Protein AF-A0A958AHQ0-F1 (afdb_monomer_lite)

Structure (mmCIF, N/CA/C/O backbone):
data_AF-A0A958AHQ0-F1
#
_entry.id   AF-A0A958AHQ0-F1
#
loop_
_atom_site.group_PDB
_atom_site.id
_atom_site.type_symbol
_atom_site.label_atom_id
_atom_site.label_alt_id
_atom_site.label_comp_id
_atom_site.label_asym_id
_atom_site.label_entity_id
_atom_site.label_seq_id
_atom_site.pdbx_PDB_ins_code
_atom_site.Cartn_x
_atom_site.Cartn_y
_atom_site.Cartn_z
_atom_site.occupancy
_atom_site.B_iso_or_equiv
_atom_site.auth_seq_id
_atom_site.auth_comp_id
_atom_site.auth_asym_id
_atom_site.auth_atom_id
_atom_site.pdbx_PDB_model_num
ATOM 1 N N . LEU A 1 1 ? 9.170 -16.136 3.370 1.00 52.72 1 LEU A N 1
ATOM 2 C CA . LEU A 1 1 ? 7.722 -16.103 3.084 1.00 52.72 1 LEU A CA 1
ATOM 3 C C . LEU A 1 1 ? 7.178 -14.724 2.701 1.00 52.72 1 LEU A C 1
ATOM 5 O O . LEU A 1 1 ? 6.140 -14.684 2.062 1.00 52.72 1 LEU A O 1
ATOM 9 N N . ALA A 1 2 ? 7.835 -13.601 3.033 1.00 56.78 2 ALA A N 1
ATOM 10 C CA . ALA A 1 2 ? 7.337 -12.269 2.644 1.00 56.78 2 ALA A CA 1
ATOM 11 C C . ALA A 1 2 ? 7.796 -11.792 1.247 1.00 56.78 2 ALA A C 1
ATOM 13 O O . ALA A 1 2 ? 7.222 -10.851 0.705 1.00 56.78 2 ALA A O 1
ATOM 14 N N . GLU A 1 3 ? 8.810 -12.433 0.659 1.00 63.00 3 GLU A N 1
ATOM 15 C CA . GLU A 1 3 ? 9.293 -12.130 -0.692 1.00 63.00 3 GLU A CA 1
ATOM 16 C C . GLU A 1 3 ? 8.832 -13.218 -1.670 1.00 63.00 3 GLU A C 1
ATOM 18 O O . GLU A 1 3 ? 8.861 -14.393 -1.293 1.00 63.00 3 GLU A O 1
ATOM 23 N N . PRO A 1 4 ? 8.448 -12.880 -2.918 1.00 62.91 4 PRO A N 1
ATOM 24 C CA . PRO A 1 4 ? 7.845 -13.842 -3.848 1.00 62.91 4 PRO A CA 1
ATOM 25 C C . PRO A 1 4 ? 8.731 -15.052 -4.168 1.00 62.91 4 PRO A C 1
ATOM 27 O O . PRO A 1 4 ? 8.226 -16.097 -4.561 1.00 62.91 4 PRO A O 1
ATOM 30 N N . HIS A 1 5 ? 10.049 -14.904 -4.024 1.00 70.00 5 HIS A N 1
ATOM 31 C CA . HIS A 1 5 ? 11.030 -15.956 -4.289 1.00 70.00 5 HIS A CA 1
ATOM 32 C C . HIS A 1 5 ? 11.395 -16.779 -3.041 1.00 70.00 5 HIS A C 1
ATOM 34 O O . HIS A 1 5 ? 12.167 -17.729 -3.136 1.00 70.00 5 HIS A O 1
ATOM 40 N N . MET A 1 6 ? 10.862 -16.418 -1.870 1.00 72.19 6 MET A N 1
ATOM 41 C CA . MET A 1 6 ? 11.117 -17.086 -0.595 1.00 72.19 6 MET A CA 1
ATOM 42 C C . MET A 1 6 ? 9.903 -17.931 -0.204 1.00 72.19 6 MET A C 1
ATOM 44 O O . MET A 1 6 ? 9.048 -17.460 0.552 1.00 72.19 6 MET A O 1
ATOM 48 N N . GLY A 1 7 ? 9.866 -19.173 -0.687 1.00 79.25 7 GLY A N 1
ATOM 49 C CA . GLY A 1 7 ? 8.789 -20.142 -0.462 1.00 79.25 7 GLY A CA 1
ATOM 50 C C . GLY A 1 7 ? 8.118 -20.577 -1.764 1.00 79.25 7 GLY A C 1
ATOM 51 O O . GLY A 1 7 ? 8.678 -20.407 -2.848 1.00 79.25 7 GLY A O 1
ATOM 52 N N . ASN A 1 8 ? 6.916 -21.138 -1.668 1.00 84.75 8 ASN A N 1
ATOM 53 C CA . ASN A 1 8 ? 6.092 -21.513 -2.819 1.00 84.75 8 ASN A CA 1
ATOM 54 C C . ASN A 1 8 ? 4.704 -20.841 -2.794 1.00 84.75 8 ASN A C 1
ATOM 56 O O . ASN A 1 8 ? 4.326 -20.166 -1.838 1.00 84.75 8 ASN A O 1
ATOM 60 N N . ALA A 1 9 ? 3.928 -21.022 -3.868 1.00 83.81 9 ALA A N 1
ATOM 61 C CA . ALA A 1 9 ? 2.617 -20.389 -4.015 1.00 83.81 9 ALA A CA 1
ATOM 62 C C . ALA A 1 9 ? 1.602 -20.793 -2.926 1.00 83.81 9 ALA A C 1
ATOM 64 O O . ALA A 1 9 ? 0.759 -19.975 -2.562 1.00 83.81 9 ALA A O 1
ATOM 65 N N . VAL A 1 10 ? 1.684 -22.020 -2.395 1.00 88.38 10 VAL A N 1
ATOM 66 C CA . VAL A 1 10 ? 0.814 -22.495 -1.304 1.00 88.38 10 VAL A CA 1
ATOM 67 C C . VAL A 1 10 ? 1.155 -21.762 -0.015 1.00 88.38 10 VAL A C 1
ATOM 69 O O . VAL A 1 10 ? 0.273 -21.179 0.605 1.00 88.38 10 VAL A O 1
ATOM 72 N N . GLU A 1 11 ? 2.435 -21.701 0.342 1.00 89.44 11 GLU A N 1
ATOM 73 C CA . GLU A 1 11 ? 2.874 -20.995 1.551 1.00 89.44 11 GLU A CA 1
ATOM 74 C C . GLU A 1 11 ? 2.575 -19.489 1.462 1.00 89.44 11 GLU A C 1
ATOM 76 O O . GLU A 1 11 ? 2.212 -18.851 2.448 1.00 89.44 11 GLU A O 1
ATOM 81 N N . PHE A 1 12 ? 2.666 -18.894 0.268 1.00 88.88 12 PHE A N 1
ATOM 82 C CA . PHE A 1 12 ? 2.259 -17.503 0.080 1.00 88.88 12 PHE A CA 1
ATOM 83 C C . PHE A 1 12 ? 0.741 -17.315 0.231 1.00 88.88 12 PHE A C 1
ATOM 85 O O . PHE A 1 12 ? 0.304 -16.327 0.818 1.00 88.88 12 PHE A O 1
ATOM 92 N N . ALA A 1 13 ? -0.077 -18.267 -0.227 1.00 90.94 13 ALA A N 1
ATOM 93 C CA . ALA A 1 13 ? -1.517 -18.236 0.018 1.00 90.94 13 ALA A CA 1
ATOM 94 C C . ALA A 1 13 ? -1.848 -18.308 1.520 1.00 90.94 13 ALA A C 1
ATOM 96 O O . ALA A 1 13 ? -2.772 -17.631 1.968 1.00 90.94 13 ALA A O 1
ATOM 97 N N . GLU A 1 14 ? -1.067 -19.047 2.314 1.00 93.25 14 GLU A N 1
ATOM 98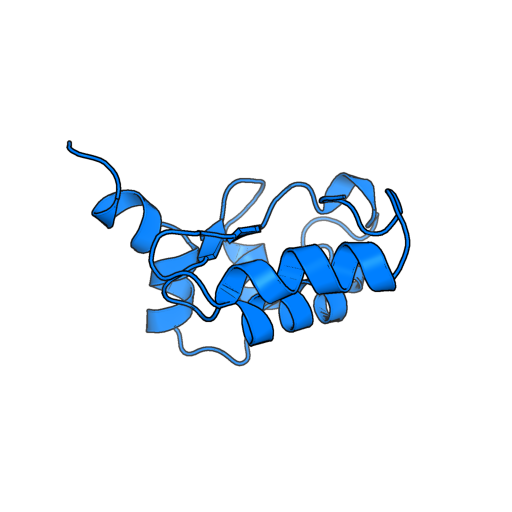 C CA . GLU A 1 14 ? -1.198 -19.055 3.777 1.00 93.25 14 GLU A CA 1
ATOM 99 C C . GLU A 1 14 ? -0.882 -17.685 4.394 1.00 93.25 14 GLU A C 1
ATOM 101 O O . GLU A 1 14 ? -1.583 -17.252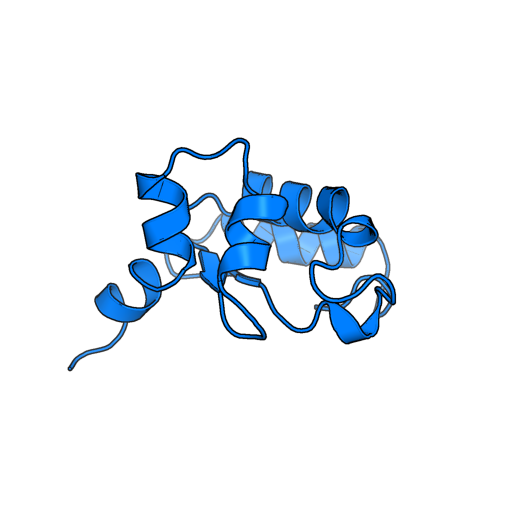 5.309 1.00 93.25 14 GLU A O 1
ATOM 106 N N . VAL A 1 15 ? 0.106 -16.954 3.857 1.00 92.75 15 VAL A N 1
ATOM 107 C CA . VAL A 1 15 ? 0.383 -15.563 4.261 1.00 92.75 15 VAL A CA 1
ATOM 108 C C . VAL A 1 15 ? -0.806 -14.652 3.949 1.00 92.75 15 VAL A C 1
ATOM 110 O O . VAL A 1 15 ? -1.193 -13.847 4.794 1.00 92.75 15 VAL A O 1
ATOM 113 N N . LEU A 1 16 ? -1.415 -14.778 2.767 1.00 94.44 16 LEU A N 1
ATOM 114 C CA . LEU A 1 16 ? -2.607 -13.997 2.416 1.00 94.44 16 LEU A CA 1
ATOM 115 C C . LEU A 1 16 ? -3.804 -14.360 3.297 1.00 94.44 16 LEU A C 1
ATOM 117 O O . LEU A 1 16 ? -4.563 -13.474 3.669 1.00 94.44 16 LEU A O 1
ATOM 121 N N . ALA A 1 17 ? -3.947 -15.629 3.688 1.00 96.25 17 ALA A N 1
ATOM 122 C CA . ALA A 1 17 ? -5.021 -16.090 4.565 1.00 96.25 17 ALA A CA 1
ATOM 123 C C . ALA A 1 17 ? -4.964 -15.478 5.976 1.00 96.25 17 ALA A C 1
ATOM 125 O O . ALA A 1 17 ? -5.962 -15.527 6.699 1.00 96.25 17 ALA A O 1
ATOM 126 N N . LEU A 1 18 ? -3.838 -14.868 6.369 1.00 96.81 18 LEU A N 1
ATOM 127 C CA . LEU A 1 18 ? -3.752 -14.072 7.595 1.00 96.81 18 LEU A CA 1
ATOM 128 C C . LEU A 1 18 ? -4.640 -12.821 7.554 1.00 96.81 18 LEU A C 1
ATOM 130 O O . LEU A 1 18 ? -4.944 -12.282 8.615 1.00 96.81 18 LEU A O 1
ATOM 134 N N . SER A 1 19 ? -5.111 -12.394 6.376 1.00 97.25 19 SER A N 1
ATOM 135 C CA . SER A 1 19 ? -6.051 -11.275 6.249 1.00 97.25 19 SER A CA 1
ATOM 136 C C . SER A 1 19 ? -7.403 -11.519 6.923 1.00 97.25 19 SER A C 1
ATOM 138 O O . SER A 1 19 ? -8.153 -10.575 7.146 1.00 97.25 19 SER A O 1
ATOM 140 N N . ARG A 1 20 ? -7.710 -12.766 7.306 1.00 97.06 20 ARG A N 1
ATOM 141 C CA . ARG A 1 20 ? -8.919 -13.111 8.072 1.00 97.06 20 ARG A CA 1
ATOM 142 C C . ARG A 1 20 ? -8.928 -12.579 9.510 1.00 97.06 20 ARG A C 1
ATOM 144 O O . ARG A 1 20 ? -9.934 -12.740 10.193 1.00 97.06 20 ARG A O 1
ATOM 151 N N . PHE A 1 21 ? -7.801 -12.071 10.007 1.00 97.75 21 PHE A N 1
ATOM 152 C CA . PHE A 1 21 ? -7.659 -11.596 11.379 1.00 97.75 21 PHE A CA 1
ATOM 153 C C . PHE A 1 21 ? -7.631 -10.067 11.422 1.00 97.75 21 PHE A C 1
ATOM 155 O O . PHE A 1 21 ? -6.733 -9.443 10.858 1.00 97.75 21 PHE A O 1
ATOM 162 N N . ASP A 1 22 ? -8.555 -9.470 12.174 1.00 94.75 22 ASP A N 1
ATOM 163 C CA . ASP A 1 22 ? -8.718 -8.010 12.250 1.00 94.75 22 ASP A CA 1
ATOM 164 C C . ASP A 1 22 ? -7.495 -7.278 12.833 1.00 94.75 22 ASP A C 1
ATOM 166 O O . ASP A 1 22 ? -7.276 -6.097 12.578 1.00 94.75 22 ASP A O 1
ATOM 170 N N . ASN A 1 23 ? -6.670 -7.964 13.625 1.00 95.31 23 ASN A N 1
ATOM 171 C CA . ASN A 1 23 ? -5.486 -7.396 14.269 1.00 95.31 23 ASN A CA 1
ATOM 172 C C . ASN A 1 23 ? -4.180 -7.648 13.496 1.00 95.31 23 ASN A C 1
ATOM 174 O O . ASN A 1 23 ? -3.098 -7.367 14.017 1.00 95.31 23 ASN A O 1
ATOM 178 N N . VAL A 1 24 ? -4.257 -8.177 12.272 1.00 96.69 24 VAL A N 1
ATOM 179 C CA . VAL A 1 24 ? -3.090 -8.396 11.412 1.00 96.69 24 VAL A CA 1
ATOM 180 C C . VAL A 1 24 ? -3.036 -7.325 10.330 1.00 96.69 24 VAL A C 1
ATOM 182 O O . VAL A 1 24 ? -4.022 -7.036 9.659 1.00 96.69 24 VAL A O 1
ATOM 185 N N . TYR A 1 25 ? -1.848 -6.747 10.147 1.00 96.88 25 TYR A N 1
ATOM 186 C CA . TYR A 1 25 ? -1.580 -5.739 9.127 1.00 96.88 25 TYR A CA 1
ATOM 187 C C . TYR A 1 25 ? -0.474 -6.212 8.191 1.00 96.88 25 TYR A C 1
ATOM 189 O O . TYR A 1 25 ? 0.570 -6.699 8.629 1.00 96.88 25 TYR A O 1
ATOM 197 N N . MET A 1 26 ? -0.677 -6.008 6.894 1.00 96.56 26 MET A N 1
ATOM 198 C CA . MET A 1 26 ? 0.321 -6.270 5.870 1.00 96.56 26 MET A CA 1
ATOM 199 C C . MET A 1 26 ? 1.163 -5.026 5.607 1.00 96.56 26 MET A C 1
ATOM 201 O O . MET A 1 26 ? 0.671 -3.998 5.134 1.00 96.56 26 MET A O 1
ATOM 205 N N . LYS A 1 27 ? 2.467 -5.138 5.859 1.00 95.69 27 LYS A N 1
ATOM 206 C CA . LYS A 1 27 ? 3.434 -4.121 5.457 1.00 95.69 27 LYS A CA 1
ATOM 207 C C . LYS A 1 27 ? 3.925 -4.394 4.040 1.00 95.69 27 LYS A C 1
ATOM 209 O O . LYS A 1 27 ? 4.709 -5.311 3.811 1.00 95.69 27 LYS A O 1
ATOM 214 N N . LEU A 1 28 ? 3.545 -3.530 3.107 1.00 91.94 28 LEU A N 1
ATOM 215 C CA . LEU A 1 28 ? 4.098 -3.532 1.759 1.00 91.94 28 LEU A CA 1
ATOM 216 C C . LEU A 1 28 ? 5.418 -2.731 1.763 1.00 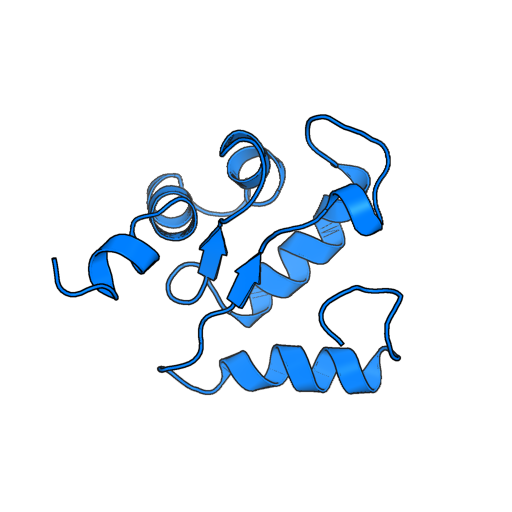91.94 28 LEU A C 1
ATOM 218 O O . LEU A 1 28 ? 5.452 -1.560 2.149 1.00 91.94 28 LEU A O 1
ATOM 222 N N . SER A 1 29 ? 6.530 -3.378 1.403 1.00 92.44 29 SER A N 1
ATOM 223 C CA . SER A 1 29 ? 7.877 -2.781 1.394 1.00 92.44 29 SER A CA 1
ATOM 224 C C . SER A 1 29 ? 8.859 -3.615 0.558 1.00 92.44 29 SER A C 1
ATOM 226 O O . SER A 1 29 ? 8.508 -4.711 0.135 1.00 92.44 29 SER A O 1
ATOM 228 N N . GLY A 1 30 ? 10.077 -3.108 0.320 1.00 90.88 30 GLY A N 1
ATOM 229 C CA . GLY A 1 30 ? 11.189 -3.920 -0.203 1.00 90.88 30 GLY A CA 1
ATOM 230 C C . GLY A 1 30 ? 11.050 -4.380 -1.657 1.00 90.88 30 GLY A C 1
ATOM 231 O O . GLY A 1 30 ? 11.612 -5.404 -2.027 1.00 90.88 30 GLY A O 1
ATOM 232 N N . LEU A 1 31 ? 10.311 -3.649 -2.504 1.00 93.38 31 LEU A N 1
ATOM 233 C CA . LEU A 1 31 ? 10.098 -4.056 -3.905 1.00 93.38 31 LEU A CA 1
ATOM 234 C C . LEU A 1 31 ? 11.409 -4.192 -4.699 1.00 93.38 31 LEU A C 1
ATOM 236 O O . LEU A 1 31 ? 11.493 -4.998 -5.619 1.00 93.38 31 LEU A O 1
ATOM 240 N N . ASN A 1 32 ? 12.454 -3.461 -4.310 1.00 92.38 32 ASN A N 1
ATOM 241 C CA . ASN A 1 32 ? 13.789 -3.539 -4.903 1.00 92.38 32 ASN A CA 1
ATOM 242 C C . ASN A 1 32 ? 14.491 -4.894 -4.700 1.00 92.38 32 ASN A C 1
ATOM 244 O O . ASN A 1 32 ? 15.511 -5.134 -5.337 1.00 92.38 32 ASN A O 1
ATOM 248 N N . HIS A 1 33 ? 13.985 -5.771 -3.826 1.00 90.62 33 HIS A N 1
ATOM 249 C CA . HIS A 1 33 ? 14.558 -7.106 -3.630 1.00 90.62 33 HIS A CA 1
ATOM 250 C C . HIS A 1 33 ? 14.219 -8.058 -4.786 1.00 90.62 33 HIS A C 1
ATOM 252 O O . HIS A 1 33 ? 14.905 -9.054 -4.991 1.00 90.62 33 HIS A O 1
ATOM 258 N N . PHE A 1 34 ? 13.162 -7.763 -5.550 1.00 89.06 34 PHE A N 1
ATOM 259 C CA . PHE A 1 34 ? 12.677 -8.646 -6.614 1.00 89.06 34 PHE A CA 1
ATOM 260 C C . PHE A 1 34 ? 12.212 -7.918 -7.885 1.00 89.06 34 PHE A C 1
ATOM 262 O O . PHE A 1 34 ? 11.842 -8.574 -8.856 1.00 89.06 34 PHE A O 1
ATOM 269 N N . ALA A 1 35 ? 12.246 -6.584 -7.915 1.00 93.56 35 ALA A N 1
ATOM 270 C CA . ALA A 1 35 ? 11.971 -5.772 -9.095 1.00 93.56 35 ALA A CA 1
ATOM 271 C C . ALA A 1 35 ? 13.110 -4.771 -9.340 1.00 93.56 35 ALA A C 1
ATOM 273 O O . ALA A 1 35 ? 13.560 -4.087 -8.422 1.00 93.56 35 ALA A O 1
ATOM 274 N N . ALA A 1 36 ? 13.559 -4.665 -10.593 1.00 95.75 36 ALA A N 1
ATOM 275 C CA . ALA A 1 36 ? 14.678 -3.802 -10.988 1.00 95.75 36 ALA A CA 1
ATOM 276 C C . ALA A 1 36 ? 14.239 -2.487 -11.662 1.00 95.75 36 ALA A C 1
ATOM 278 O O . ALA A 1 36 ? 15.055 -1.589 -11.860 1.00 95.75 36 ALA A O 1
ATOM 279 N N . ASP A 1 37 ? 12.956 -2.340 -12.005 1.00 96.69 37 ASP A N 1
ATOM 280 C CA . ASP A 1 37 ? 12.401 -1.194 -12.735 1.00 96.69 37 ASP A CA 1
ATOM 281 C C . ASP A 1 37 ? 12.041 -0.019 -11.806 1.00 96.69 37 ASP A C 1
ATOM 283 O O . ASP A 1 37 ? 10.916 0.494 -11.764 1.00 96.69 37 ASP A O 1
ATOM 287 N N . ALA A 1 38 ? 13.040 0.413 -11.039 1.00 95.62 38 ALA A N 1
ATOM 288 C CA . ALA A 1 38 ? 13.005 1.635 -10.249 1.00 95.62 38 ALA A CA 1
ATOM 289 C C . ALA A 1 38 ? 12.626 2.865 -11.116 1.00 95.62 38 ALA A C 1
ATOM 291 O O . ALA A 1 38 ? 12.828 2.866 -12.331 1.00 95.62 38 ALA A O 1
ATOM 292 N N . PRO A 1 39 ? 12.084 3.945 -10.521 1.00 95.25 39 PRO A N 1
ATOM 293 C CA . PRO A 1 39 ? 11.877 4.151 -9.085 1.00 95.25 39 PRO A CA 1
ATOM 294 C C . PRO A 1 39 ? 10.527 3.640 -8.576 1.00 95.25 39 PRO A C 1
ATOM 296 O O . PRO A 1 39 ? 10.286 3.661 -7.372 1.00 95.25 39 PRO A O 1
ATOM 299 N N . LEU A 1 40 ? 9.636 3.228 -9.485 1.00 97.00 40 LEU A N 1
ATOM 300 C CA . LEU A 1 40 ? 8.269 2.852 -9.137 1.00 97.00 40 LEU A CA 1
ATOM 301 C C . LEU A 1 40 ? 8.044 1.344 -9.083 1.00 97.00 40 LEU A C 1
ATOM 303 O O . LEU A 1 40 ? 7.055 0.960 -8.485 1.00 97.00 40 LEU A O 1
ATOM 307 N N . TYR A 1 41 ? 8.931 0.516 -9.649 1.00 96.88 41 TYR A N 1
ATOM 308 C CA . TYR A 1 41 ? 8.844 -0.951 -9.606 1.00 96.88 41 TYR A CA 1
ATOM 309 C C . TYR A 1 41 ? 7.538 -1.502 -10.198 1.00 96.88 41 TYR A C 1
ATOM 311 O O . TYR A 1 41 ? 6.914 -2.415 -9.655 1.00 96.88 41 TYR A O 1
ATOM 319 N N . ARG A 1 42 ? 7.094 -0.931 -11.324 1.00 97.12 42 ARG A N 1
ATOM 320 C CA . ARG A 1 42 ? 5.790 -1.218 -11.945 1.00 97.12 42 ARG A CA 1
ATOM 321 C C . ARG A 1 42 ? 5.636 -2.685 -12.350 1.00 97.12 42 ARG A C 1
ATOM 323 O O . ARG A 1 42 ? 4.506 -3.169 -12.386 1.00 97.12 42 ARG A O 1
ATOM 330 N N . SER A 1 43 ? 6.729 -3.397 -12.609 1.00 96.62 43 SER A N 1
ATOM 331 C CA . SER A 1 43 ? 6.737 -4.841 -12.863 1.00 96.62 43 SER A CA 1
ATOM 332 C C . SER A 1 43 ? 6.129 -5.644 -11.703 1.00 96.62 43 SER A C 1
ATOM 334 O O . SER A 1 43 ? 5.441 -6.637 -11.932 1.00 96.62 43 SER A O 1
ATOM 336 N N . ALA A 1 44 ? 6.261 -5.161 -10.463 1.00 95.56 44 ALA A N 1
ATOM 337 C CA . ALA A 1 44 ? 5.681 -5.773 -9.269 1.00 95.56 44 ALA A CA 1
ATOM 338 C C . ALA A 1 44 ? 4.203 -5.401 -9.032 1.00 95.56 44 ALA A C 1
ATOM 340 O O . ALA A 1 44 ? 3.606 -5.844 -8.049 1.00 95.56 44 ALA A O 1
ATOM 341 N N . LYS A 1 45 ? 3.573 -4.600 -9.904 1.00 95.69 45 LYS A N 1
ATOM 342 C CA . LYS A 1 45 ? 2.212 -4.082 -9.681 1.00 95.69 45 LYS A CA 1
ATOM 343 C C . LYS A 1 45 ? 1.176 -5.181 -9.448 1.00 95.69 45 LYS A C 1
ATOM 345 O O . LYS A 1 45 ? 0.364 -5.061 -8.531 1.00 95.69 45 LYS A O 1
ATOM 350 N N . ASN A 1 46 ? 1.218 -6.258 -10.231 1.00 94.19 46 ASN A N 1
ATOM 351 C CA . ASN A 1 46 ? 0.277 -7.372 -10.080 1.00 94.19 46 ASN A CA 1
ATOM 352 C C . ASN A 1 46 ? 0.432 -8.065 -8.721 1.00 94.19 46 ASN A C 1
ATOM 354 O O . ASN A 1 46 ? -0.567 -8.357 -8.071 1.00 94.19 46 ASN A O 1
ATOM 358 N N . PHE A 1 47 ? 1.671 -8.242 -8.256 1.00 93.25 47 PHE A N 1
ATOM 359 C CA . PHE A 1 47 ? 1.949 -8.798 -6.933 1.00 93.25 47 PHE A CA 1
ATOM 360 C C . PHE A 1 47 ? 1.381 -7.905 -5.826 1.00 93.25 47 PHE A C 1
ATOM 362 O O . PHE A 1 47 ? 0.609 -8.358 -4.986 1.00 93.25 47 PHE A O 1
ATOM 369 N N . THR A 1 48 ? 1.685 -6.605 -5.867 1.00 95.06 48 THR A N 1
ATOM 370 C CA . THR A 1 48 ? 1.181 -5.666 -4.854 1.00 95.06 48 THR A CA 1
ATOM 371 C C . THR A 1 48 ? -0.340 -5.527 -4.874 1.00 95.06 48 THR A C 1
ATOM 373 O O . THR A 1 48 ? -0.937 -5.298 -3.828 1.00 95.06 48 THR A O 1
ATOM 376 N N . ARG A 1 49 ? -0.971 -5.685 -6.048 1.00 96.06 49 ARG A N 1
ATOM 377 C CA . ARG A 1 49 ? -2.428 -5.691 -6.178 1.00 96.06 49 ARG A CA 1
ATOM 378 C C . ARG A 1 49 ? -3.026 -6.906 -5.485 1.00 96.06 49 ARG A C 1
ATOM 380 O O . ARG A 1 49 ? -3.942 -6.737 -4.704 1.00 96.06 49 ARG A O 1
ATOM 387 N N . LEU A 1 50 ? -2.485 -8.096 -5.725 1.00 95.31 50 LEU A N 1
ATOM 388 C CA . LEU A 1 50 ? -2.976 -9.325 -5.108 1.00 95.31 50 LEU A CA 1
ATOM 389 C C . LEU A 1 50 ? -2.891 -9.270 -3.575 1.00 95.31 50 LEU A C 1
ATOM 391 O O . LEU A 1 50 ? -3.824 -9.668 -2.884 1.00 95.31 50 LEU A O 1
ATOM 395 N N . VAL A 1 51 ? -1.807 -8.705 -3.041 1.00 95.62 51 VAL A N 1
ATOM 396 C CA . VAL A 1 51 ? -1.673 -8.453 -1.600 1.00 95.62 51 VAL A CA 1
ATOM 397 C C . VAL A 1 51 ? -2.724 -7.448 -1.107 1.00 95.62 51 VAL A C 1
ATOM 399 O O . VAL A 1 51 ? -3.321 -7.650 -0.051 1.00 95.62 51 VAL A O 1
ATOM 402 N N . ALA A 1 52 ? -2.974 -6.379 -1.869 1.00 96.94 52 ALA A N 1
ATOM 403 C CA . ALA A 1 52 ? -3.962 -5.366 -1.509 1.00 96.94 52 ALA A CA 1
ATOM 404 C C . ALA A 1 52 ? -5.407 -5.863 -1.583 1.00 96.94 52 ALA A C 1
ATOM 406 O O . ALA A 1 52 ? -6.196 -5.535 -0.702 1.00 96.94 52 ALA A O 1
ATOM 407 N N . ASP A 1 53 ? -5.733 -6.687 -2.576 1.00 97.38 53 ASP A N 1
ATOM 408 C CA . ASP A 1 53 ? -7.042 -7.321 -2.719 1.00 97.38 53 ASP A CA 1
ATOM 409 C C . ASP A 1 53 ? -7.313 -8.282 -1.540 1.00 97.38 53 ASP A C 1
ATOM 411 O O . ASP A 1 53 ? -8.455 -8.409 -1.106 1.00 97.38 53 ASP A O 1
ATOM 415 N N . ALA A 1 54 ? -6.274 -8.914 -0.974 1.00 97.31 54 ALA A N 1
ATOM 416 C CA . ALA A 1 54 ? -6.406 -9.829 0.163 1.00 97.31 54 ALA A CA 1
ATOM 417 C C . ALA A 1 54 ? -6.591 -9.123 1.519 1.00 97.31 54 ALA A C 1
ATOM 419 O O . ALA A 1 54 ? -7.432 -9.545 2.308 1.00 97.31 54 ALA A O 1
ATOM 420 N N . PHE A 1 55 ? -5.798 -8.085 1.812 1.00 97.94 55 PHE A N 1
ATOM 421 C CA . PHE A 1 55 ? -5.821 -7.389 3.113 1.00 97.94 55 PHE A CA 1
ATOM 422 C C . PHE A 1 55 ? -6.766 -6.183 3.150 1.00 97.94 55 PHE A C 1
ATOM 424 O O . PHE A 1 55 ? -7.263 -5.802 4.208 1.00 97.94 55 PHE A O 1
ATOM 431 N N . GLY A 1 56 ? -7.008 -5.554 2.004 1.00 97.75 56 GLY A N 1
ATOM 432 C CA . GLY A 1 56 ? -7.772 -4.320 1.914 1.00 97.75 56 GLY A CA 1
ATOM 433 C C . GLY A 1 56 ? -7.048 -3.091 2.495 1.00 97.75 56 GLY A C 1
ATOM 434 O O . GLY A 1 56 ? -6.083 -3.184 3.260 1.00 97.75 56 GLY A O 1
ATOM 435 N N . PRO A 1 57 ? -7.526 -1.879 2.165 1.00 97.81 57 PRO A N 1
ATOM 436 C CA . PRO A 1 57 ? -6.840 -0.629 2.494 1.00 97.81 57 PRO A CA 1
ATOM 437 C C . PRO A 1 57 ? -6.784 -0.290 3.987 1.00 97.81 57 PRO A C 1
ATOM 439 O O . PRO A 1 57 ? -5.994 0.569 4.368 1.00 97.81 57 PRO A O 1
ATOM 442 N N . ASN A 1 58 ? -7.606 -0.920 4.831 1.00 97.75 58 ASN A N 1
ATOM 443 C CA . ASN A 1 58 ? -7.619 -0.676 6.279 1.00 97.75 58 ASN A CA 1
ATOM 444 C C . ASN A 1 58 ? -6.570 -1.506 7.038 1.00 97.75 58 ASN A C 1
ATOM 446 O O . ASN A 1 58 ? -6.209 -1.124 8.144 1.00 97.75 58 ASN A O 1
ATOM 450 N N . HIS A 1 59 ? -6.057 -2.590 6.443 1.00 97.81 59 HIS A N 1
ATOM 451 C CA . HIS A 1 59 ? -5.087 -3.501 7.071 1.00 97.81 59 HIS A CA 1
ATOM 452 C C . HIS A 1 59 ? -3.739 -3.501 6.348 1.00 97.81 59 HIS A C 1
ATOM 454 O O . HIS A 1 59 ? -2.964 -4.450 6.433 1.00 97.81 59 HIS A O 1
ATOM 460 N N . MET A 1 60 ? -3.433 -2.427 5.623 1.00 97.62 60 MET A N 1
ATOM 461 C CA . MET A 1 60 ? -2.161 -2.271 4.924 1.00 97.62 60 MET A CA 1
ATOM 462 C C . MET A 1 60 ? -1.378 -1.070 5.431 1.00 97.62 60 MET A C 1
ATOM 464 O O . MET A 1 60 ? -1.940 -0.005 5.679 1.00 97.62 60 MET A O 1
ATOM 468 N N . VAL A 1 61 ? -0.060 -1.212 5.502 1.00 97.19 61 VAL A N 1
ATOM 469 C CA . VAL A 1 61 ? 0.866 -0.110 5.780 1.00 97.19 61 VAL A CA 1
ATOM 470 C C . VAL A 1 61 ? 1.983 -0.088 4.743 1.00 97.19 61 VAL A C 1
ATOM 472 O O . VAL A 1 61 ? 2.460 -1.129 4.291 1.00 97.19 61 VAL A O 1
ATOM 475 N N . TRP A 1 62 ? 2.412 1.108 4.355 1.00 96.19 62 TRP A N 1
ATOM 476 C CA . TRP A 1 62 ? 3.566 1.316 3.488 1.00 96.19 62 TRP A CA 1
ATOM 477 C C . TRP A 1 62 ? 4.797 1.681 4.314 1.00 96.19 62 TRP A C 1
ATOM 479 O O . TRP A 1 62 ? 4.711 2.483 5.242 1.00 96.19 62 TRP A O 1
ATOM 489 N N . GLY A 1 63 ? 5.958 1.118 3.975 1.00 91.00 63 GLY A N 1
ATOM 490 C CA . GLY A 1 63 ? 7.183 1.407 4.723 1.00 91.00 63 GLY A CA 1
ATOM 491 C C . GLY A 1 63 ? 8.472 1.090 3.977 1.00 91.00 63 GLY A C 1
ATOM 492 O O . GLY A 1 63 ? 9.263 0.282 4.462 1.00 91.00 63 GLY A O 1
ATOM 493 N N . SER A 1 64 ? 8.661 1.688 2.796 1.00 87.88 64 SER A N 1
ATOM 494 C CA . SER A 1 64 ? 9.915 1.701 2.020 1.00 87.88 64 SER A CA 1
ATOM 495 C C . SER A 1 64 ? 9.801 2.685 0.845 1.00 87.88 64 SER A C 1
ATOM 497 O O . SER A 1 64 ? 8.720 2.834 0.302 1.00 87.88 64 SER A O 1
ATOM 499 N N . GLY A 1 65 ? 10.871 3.353 0.406 1.00 90.31 65 GLY A N 1
ATOM 500 C CA . GLY A 1 65 ? 10.835 4.208 -0.795 1.00 90.31 65 GLY A CA 1
ATOM 501 C C . GLY A 1 65 ? 9.799 5.352 -0.768 1.00 90.31 65 GLY A C 1
ATOM 502 O O . GLY A 1 65 ? 9.340 5.786 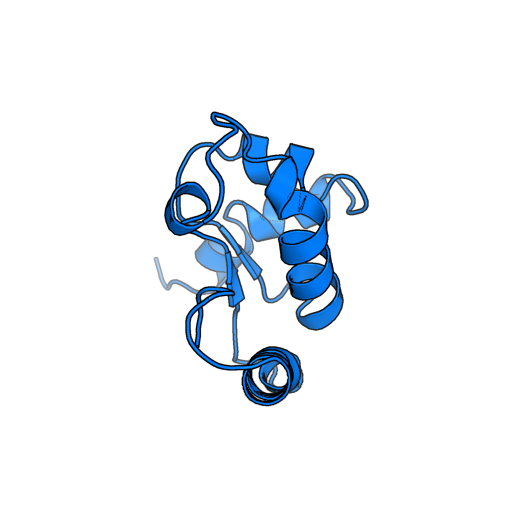0.287 1.00 90.31 65 GLY A O 1
ATOM 503 N N . THR A 1 66 ? 9.439 5.872 -1.947 1.00 94.12 66 THR A N 1
ATOM 504 C CA . THR A 1 66 ? 8.506 7.009 -2.084 1.00 94.12 66 THR A CA 1
ATOM 505 C C . THR A 1 66 ? 7.030 6.580 -2.006 1.00 94.12 66 THR A C 1
ATOM 507 O O . THR A 1 66 ? 6.661 5.572 -2.615 1.00 94.12 66 THR A O 1
ATOM 510 N N . PRO A 1 67 ? 6.137 7.364 -1.362 1.00 95.38 67 PRO A N 1
ATOM 511 C CA . PRO A 1 67 ? 4.689 7.125 -1.384 1.00 95.38 67 PRO A CA 1
ATOM 512 C C . PRO A 1 67 ? 4.067 7.074 -2.790 1.00 95.38 67 PRO A C 1
ATOM 514 O O . PRO A 1 67 ? 2.987 6.508 -2.950 1.00 95.38 67 PRO A O 1
ATOM 517 N N . ALA A 1 68 ? 4.736 7.620 -3.814 1.00 97.12 68 ALA A N 1
ATOM 518 C CA . ALA A 1 68 ? 4.287 7.537 -5.209 1.00 97.12 68 ALA A CA 1
ATOM 519 C C . ALA A 1 68 ? 4.202 6.088 -5.731 1.00 97.12 68 ALA A C 1
ATOM 521 O O . ALA A 1 68 ? 3.451 5.809 -6.667 1.00 97.12 68 ALA A O 1
ATOM 522 N N . ILE A 1 69 ? 4.924 5.149 -5.108 1.00 97.62 69 ILE A N 1
ATOM 523 C CA . ILE A 1 69 ? 4.808 3.717 -5.407 1.00 97.62 69 ILE A CA 1
ATOM 524 C C . ILE A 1 69 ? 3.390 3.224 -5.085 1.00 97.62 69 ILE A C 1
ATOM 526 O O . ILE A 1 69 ? 2.773 2.556 -5.913 1.00 97.62 69 ILE A O 1
ATOM 530 N N . VAL A 1 70 ? 2.819 3.632 -3.944 1.00 97.88 70 VAL A N 1
ATOM 531 C CA . VAL A 1 70 ? 1.435 3.290 -3.568 1.00 97.88 70 VAL A CA 1
ATOM 532 C C . VAL A 1 70 ? 0.440 3.821 -4.602 1.00 97.88 70 VAL A C 1
ATOM 534 O O . VAL A 1 70 ? -0.492 3.110 -4.970 1.00 97.88 70 VAL A O 1
ATOM 537 N N . ASP A 1 71 ? 0.647 5.031 -5.129 1.00 98.00 71 ASP A N 1
ATOM 538 C CA . ASP A 1 71 ? -0.216 5.584 -6.184 1.00 98.00 71 ASP A CA 1
ATOM 539 C C . ASP A 1 71 ? -0.129 4.789 -7.487 1.00 98.00 71 ASP A C 1
ATOM 541 O O . ASP A 1 71 ? -1.151 4.491 -8.105 1.00 98.00 71 ASP A O 1
ATOM 545 N N . ALA A 1 72 ? 1.080 4.408 -7.901 1.00 97.75 72 ALA A N 1
ATOM 546 C CA . ALA A 1 72 ? 1.284 3.657 -9.134 1.00 97.75 72 ALA A CA 1
ATOM 547 C C . ALA A 1 72 ? 0.726 2.221 -9.053 1.00 97.75 72 ALA A C 1
ATOM 549 O O . ALA A 1 72 ? 0.182 1.703 -10.040 1.00 97.75 72 ALA A O 1
ATOM 550 N N . HIS A 1 73 ? 0.845 1.594 -7.882 1.00 97.88 73 HIS A N 1
ATOM 551 C CA . HIS A 1 73 ? 0.488 0.196 -7.653 1.00 97.88 73 HIS A CA 1
ATOM 552 C C . HIS A 1 73 ? -0.994 0.024 -7.316 1.00 97.88 73 HIS A C 1
ATOM 554 O O . HIS A 1 73 ? -1.662 -0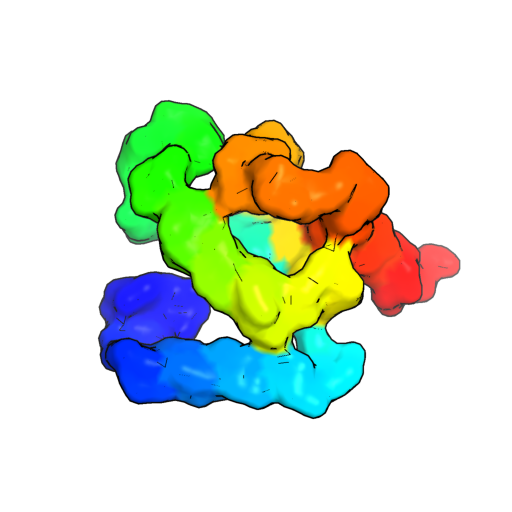.840 -7.888 1.00 97.88 73 HIS A O 1
ATOM 560 N N . LEU A 1 74 ? -1.536 0.897 -6.466 1.00 97.44 74 LEU A N 1
ATOM 561 C CA . LEU A 1 74 ? -2.898 0.809 -5.936 1.00 97.44 74 LEU A CA 1
ATOM 562 C C . LEU A 1 74 ? -3.834 1.863 -6.544 1.00 97.44 74 LEU A C 1
ATOM 564 O O . LEU A 1 74 ? -4.743 2.371 -5.892 1.00 97.44 74 LEU A O 1
ATOM 568 N N . ALA A 1 75 ? -3.628 2.193 -7.821 1.00 97.50 75 ALA A N 1
ATOM 569 C CA . ALA A 1 75 ? -4.447 3.162 -8.556 1.00 97.50 75 ALA A CA 1
ATOM 570 C C . ALA A 1 75 ? -5.948 2.801 -8.624 1.00 97.50 75 ALA A C 1
ATOM 572 O O . ALA A 1 75 ? -6.762 3.671 -8.912 1.00 97.50 75 ALA A O 1
ATOM 573 N N . HIS A 1 76 ? -6.304 1.535 -8.376 1.00 97.00 76 HIS A N 1
ATOM 574 C CA . HIS A 1 76 ? -7.688 1.055 -8.321 1.00 97.00 76 HIS A CA 1
ATOM 575 C C . HIS A 1 76 ? -8.412 1.440 -7.019 1.00 97.00 76 HIS A C 1
ATOM 577 O O . HIS A 1 76 ? -9.636 1.464 -6.998 1.00 97.00 76 HIS A O 1
ATOM 583 N N . LEU A 1 77 ? -7.667 1.751 -5.954 1.00 97.81 77 LEU A N 1
ATOM 584 C CA . LEU A 1 77 ? -8.218 2.288 -4.713 1.00 97.81 77 LEU A CA 1
ATOM 585 C C . LEU A 1 77 ? -8.511 3.783 -4.869 1.00 97.81 77 LEU A C 1
ATOM 587 O O . LEU A 1 77 ? -7.869 4.484 -5.655 1.00 97.81 77 LEU A O 1
ATOM 591 N N . SER A 1 78 ? -9.433 4.309 -4.073 1.00 98.44 78 SER A N 1
ATOM 592 C CA . SER A 1 78 ? -9.654 5.750 -3.953 1.00 98.44 78 SER A CA 1
ATOM 593 C C . SER A 1 78 ? -8.440 6.464 -3.341 1.00 98.44 78 SER A C 1
ATOM 595 O O . SER A 1 78 ? -7.575 5.863 -2.697 1.00 98.44 78 SER A O 1
ATOM 597 N N . ALA A 1 79 ? -8.371 7.788 -3.506 1.00 98.38 79 ALA A N 1
ATOM 598 C CA . ALA A 1 79 ? -7.313 8.591 -2.890 1.00 98.38 79 ALA A CA 1
ATOM 599 C C . ALA A 1 79 ? -7.315 8.477 -1.353 1.00 98.38 79 ALA A C 1
ATOM 601 O O . ALA A 1 79 ? -6.249 8.380 -0.746 1.00 98.38 79 ALA A O 1
ATOM 602 N N . THR A 1 80 ? -8.501 8.423 -0.737 1.00 98.38 80 THR A N 1
ATOM 603 C CA . THR A 1 80 ? -8.671 8.250 0.712 1.00 98.38 80 THR A CA 1
ATOM 604 C C . THR A 1 80 ? -8.148 6.898 1.185 1.00 98.38 80 THR A C 1
ATOM 606 O O . THR A 1 80 ? -7.441 6.820 2.185 1.00 98.38 80 THR A O 1
ATOM 609 N N . GLU A 1 81 ? -8.436 5.825 0.451 1.00 98.56 81 GLU A N 1
ATOM 610 C CA . GLU A 1 81 ? -7.907 4.495 0.763 1.00 98.56 81 GLU A CA 1
ATOM 611 C C . GLU A 1 81 ? -6.386 4.444 0.617 1.00 98.56 81 GLU A C 1
ATOM 613 O O . GLU A 1 81 ? -5.701 3.952 1.510 1.00 98.56 81 GLU A O 1
ATOM 618 N N . ARG A 1 82 ? -5.822 5.035 -0.445 1.00 98.44 82 ARG A N 1
ATOM 619 C CA . ARG A 1 82 ? -4.360 5.137 -0.577 1.00 98.44 82 ARG A CA 1
ATOM 620 C C . ARG A 1 82 ? -3.729 5.946 0.557 1.00 98.44 82 ARG A C 1
ATOM 622 O O . ARG A 1 82 ? -2.634 5.603 0.996 1.00 98.44 82 ARG A O 1
ATOM 629 N N . ALA A 1 83 ? -4.393 6.991 1.052 1.00 98.31 83 ALA A N 1
ATOM 630 C CA . ALA A 1 83 ? -3.903 7.778 2.185 1.00 98.31 83 ALA A CA 1
ATOM 631 C C . ALA A 1 83 ? -3.812 6.947 3.479 1.00 98.31 83 ALA A C 1
ATOM 633 O O . ALA A 1 83 ? -2.843 7.091 4.229 1.00 98.31 83 ALA A O 1
ATOM 634 N N . LYS A 1 84 ? -4.753 6.019 3.703 1.00 98.25 84 LYS A N 1
ATOM 635 C CA . LYS A 1 84 ? -4.675 5.052 4.812 1.00 98.25 84 LYS A CA 1
ATOM 636 C C . LYS A 1 84 ? -3.418 4.189 4.713 1.00 98.25 84 LYS A C 1
ATOM 638 O O . LYS A 1 84 ? -2.634 4.149 5.659 1.00 98.25 84 LYS A O 1
ATOM 643 N N . VAL A 1 85 ? -3.172 3.596 3.541 1.00 98.00 85 VAL A N 1
ATOM 644 C CA . VAL A 1 85 ? -1.997 2.738 3.296 1.00 98.00 85 VAL A CA 1
ATOM 645 C C . VAL A 1 85 ? -0.681 3.505 3.455 1.00 98.00 85 VAL A C 1
ATOM 647 O O . VAL A 1 85 ? 0.266 2.994 4.049 1.00 98.00 85 VAL A O 1
ATOM 650 N N . LYS A 1 86 ? -0.6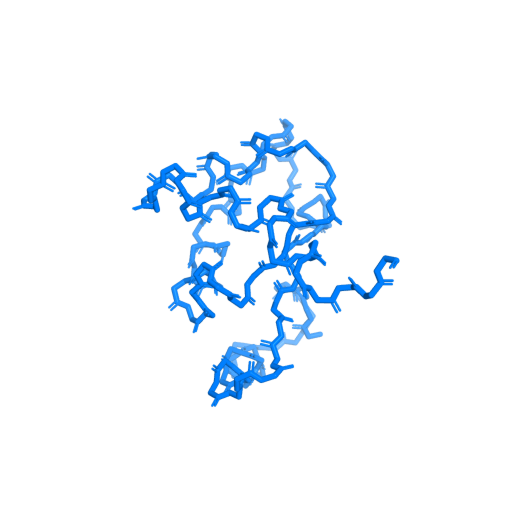12 4.749 2.962 1.00 97.69 86 LYS A N 1
ATOM 651 C CA . LYS A 1 86 ? 0.598 5.592 3.017 1.00 97.69 86 LYS A CA 1
ATOM 652 C C . LYS A 1 86 ? 1.022 6.002 4.430 1.00 97.69 86 LYS A C 1
ATOM 654 O O . LYS A 1 86 ? 2.159 6.430 4.596 1.00 97.69 86 LYS A O 1
ATOM 659 N N . GLY A 1 87 ? 0.140 5.900 5.423 1.00 96.12 87 GLY A N 1
ATOM 660 C CA . GLY A 1 87 ? 0.488 6.239 6.802 1.00 96.12 87 GLY A CA 1
ATOM 661 C C . GLY A 1 87 ? -0.694 6.383 7.752 1.00 96.12 87 GLY A C 1
ATOM 662 O O . GLY A 1 87 ? -0.496 6.249 8.954 1.00 96.12 87 GLY A O 1
ATOM 663 N N . GLY A 1 88 ? -1.916 6.593 7.249 1.00 97.19 88 GLY A N 1
ATOM 664 C CA . GLY A 1 88 ? -3.100 6.747 8.102 1.00 97.19 88 GLY A CA 1
ATOM 665 C C . GLY A 1 88 ? -3.346 5.556 9.037 1.00 97.19 88 GLY A C 1
ATOM 666 O O . GLY A 1 88 ? -3.629 5.761 10.213 1.00 97.19 88 GLY A O 1
ATOM 667 N N . ASN A 1 89 ? -3.157 4.322 8.558 1.00 97.00 89 ASN A N 1
ATOM 668 C CA . ASN A 1 89 ? -3.307 3.131 9.401 1.00 97.00 89 ASN A CA 1
ATOM 669 C C . ASN A 1 89 ? -2.220 3.051 10.480 1.00 97.00 89 ASN A C 1
ATOM 671 O O . ASN A 1 89 ? -2.514 2.735 11.626 1.00 97.00 89 ASN A O 1
ATOM 675 N N . LEU A 1 90 ? -0.970 3.381 10.137 1.00 94.75 90 LEU A N 1
ATOM 676 C CA . LEU A 1 90 ? 0.126 3.369 11.106 1.00 94.75 90 LEU A CA 1
ATOM 677 C C . LEU A 1 90 ? -0.074 4.442 12.186 1.00 94.75 90 LEU A C 1
ATOM 679 O O . LEU A 1 90 ? 0.138 4.170 13.362 1.00 94.75 90 LEU A O 1
ATOM 683 N N . ALA A 1 91 ? -0.540 5.633 11.798 1.00 94.81 91 ALA A N 1
ATOM 684 C CA . ALA A 1 91 ? -0.856 6.708 12.732 1.00 94.81 91 ALA A CA 1
ATOM 685 C C . ALA A 1 91 ? -1.976 6.329 13.715 1.00 94.81 91 ALA A C 1
ATOM 687 O O . ALA A 1 91 ? -1.923 6.760 14.860 1.00 94.81 91 ALA A O 1
ATOM 688 N N . ALA A 1 92 ? -2.950 5.519 13.284 1.00 93.69 92 ALA A N 1
ATOM 689 C CA . ALA A 1 92 ? -4.031 5.026 14.137 1.00 93.69 92 ALA A CA 1
ATOM 690 C C . ALA A 1 92 ? -3.604 3.882 15.080 1.00 93.69 92 ALA A C 1
ATOM 692 O O . ALA A 1 92 ? -4.211 3.710 16.132 1.00 93.69 92 ALA A O 1
ATOM 693 N N . LEU A 1 93 ? -2.588 3.096 14.707 1.00 92.06 93 LEU A N 1
ATOM 694 C CA . LEU A 1 93 ? -2.099 1.961 15.500 1.00 92.06 93 LEU A CA 1
ATOM 695 C C . LEU A 1 93 ? -1.151 2.362 16.633 1.00 92.06 93 LEU A C 1
ATOM 697 O O . LEU A 1 93 ? -1.061 1.652 17.634 1.00 92.06 93 LEU A O 1
ATOM 701 N N . LEU A 1 94 ? -0.390 3.441 16.454 1.00 89.00 94 LEU A N 1
ATOM 702 C CA . LEU A 1 94 ? 0.648 3.834 17.399 1.00 89.00 94 LEU A CA 1
ATOM 703 C C . LEU A 1 94 ? 0.080 4.794 18.459 1.00 89.00 94 LEU A C 1
ATOM 705 O O . LEU A 1 94 ? -0.518 5.805 18.089 1.00 89.00 94 LEU A O 1
ATOM 709 N N . PRO A 1 95 ? 0.269 4.512 19.763 1.00 76.12 95 PRO A N 1
ATOM 710 C CA . PRO A 1 95 ? -0.013 5.482 20.811 1.00 76.12 95 PRO A CA 1
ATOM 711 C C . PRO A 1 95 ? 1.072 6.562 20.752 1.00 76.12 95 PRO A C 1
ATOM 713 O O . PRO A 1 95 ? 2.245 6.276 20.999 1.00 76.12 95 PRO A O 1
ATOM 716 N N . TRP A 1 96 ? 0.685 7.769 20.353 1.00 62.12 96 TRP A N 1
ATOM 717 C CA . TRP A 1 96 ? 1.562 8.940 20.335 1.00 62.12 96 TRP A CA 1
ATOM 718 C C . TRP A 1 96 ? 1.652 9.581 21.717 1.00 62.12 96 TRP A C 1
ATOM 720 O O . TRP A 1 96 ? 0.601 9.652 22.396 1.00 62.12 96 TRP A O 1
#

Secondary structure (DSSP, 8-state):
--STTSS-HHHHHHHHHGGGSTT--EEE--GGGT--STTTTGGGHHHHHHHHHHH-TTSEEE-SS-THHHHHH-TTS-HHHHHIIIIIHHHHHS--

Radius of gyration: 12.98 Å; chains: 1; bounding box: 24×31×34 Å

Foldseek 3Di:
DLDPVPDDPVVVVVVLVVLVDPPAAAEDEDLVVPADPPDQSLVCLVVVVVSCVSNPLLRAAYDYHDLVNLCSNVVVDDPVSSVSRDCVNVVVPDDD

pLDDT: mean 92.44, std 9.36, range [52.72, 98.56]

Sequence (96 aa):
LAEPHMGNAVEFAEVLALSRFDNVYMKLSGLNHFAADAPLYRSAKNFTRLVADAFGPNHMVWGSGTPAIVDAHLAHLSATERAKVKGGNLAALLPW